Protein AF-A0A0B6YHW8-F1 (afdb_monomer_lite)

InterPro domains:
  IPR003323 OTU domain [PS50802] (28-86)
  IPR039087 Deubiquitinating protein VCPIP1 [PTHR14843] (1-86)

Structure (mmCIF, N/CA/C/O backbone):
data_AF-A0A0B6YHW8-F1
#
_entry.id   AF-A0A0B6YHW8-F1
#
loop_
_atom_site.group_PDB
_atom_site.id
_atom_site.type_symbol
_atom_site.label_atom_id
_atom_site.label_alt_id
_atom_site.label_comp_id
_atom_site.label_asym_id
_atom_site.label_entity_id
_atom_site.label_seq_id
_atom_site.pdbx_PDB_ins_code
_atom_site.Cartn_x
_atom_site.Cartn_y
_atom_site.Cartn_z
_atom_site.occupancy
_atom_site.B_iso_or_equiv
_atom_site.auth_seq_id
_atom_site.auth_comp_id
_atom_site.auth_asym_id
_atom_site.auth_atom_id
_atom_site.pdb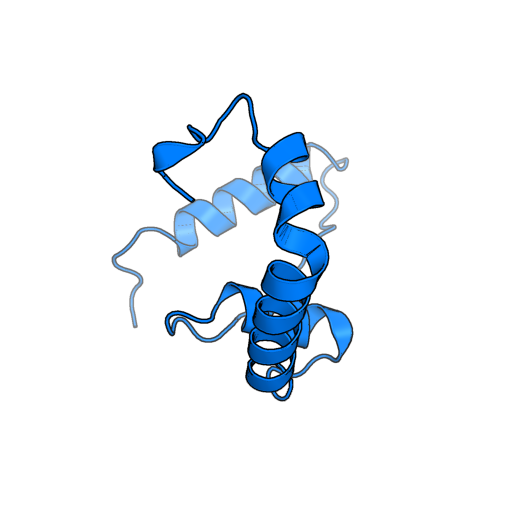x_PDB_model_num
ATOM 1 N N . GLY A 1 1 ? 5.594 -18.159 13.921 1.00 52.22 1 GLY A N 1
ATOM 2 C CA . GLY A 1 1 ? 6.901 -17.832 14.533 1.00 52.22 1 GLY A CA 1
ATOM 3 C C . GLY A 1 1 ? 6.719 -16.595 15.384 1.00 52.22 1 GLY A C 1
ATOM 4 O O . GLY A 1 1 ? 5.843 -15.817 15.053 1.00 52.22 1 GLY A O 1
ATOM 5 N N . ARG A 1 2 ? 7.459 -16.427 16.486 1.00 55.34 2 ARG A N 1
ATOM 6 C CA . ARG A 1 2 ? 7.386 -15.184 17.277 1.00 55.34 2 ARG A CA 1
ATOM 7 C C . ARG A 1 2 ? 7.878 -14.017 16.417 1.00 55.34 2 ARG A C 1
ATOM 9 O O . ARG A 1 2 ? 8.978 -14.131 15.871 1.00 55.34 2 ARG A O 1
ATOM 16 N N . ASP A 1 3 ? 7.076 -12.963 16.293 1.00 68.94 3 ASP A N 1
ATOM 17 C CA . ASP A 1 3 ? 7.467 -11.741 15.595 1.00 68.94 3 ASP A CA 1
ATOM 18 C C . ASP A 1 3 ? 8.727 -11.150 16.243 1.00 68.94 3 ASP A C 1
ATOM 20 O O . ASP A 1 3 ? 8.804 -10.969 17.459 1.00 68.94 3 ASP A O 1
ATOM 24 N N . ARG A 1 4 ? 9.752 -10.925 15.419 1.00 71.19 4 ARG A N 1
ATOM 25 C CA . ARG A 1 4 ? 11.028 -10.316 15.821 1.00 71.19 4 ARG A CA 1
ATOM 26 C C . ARG A 1 4 ? 11.140 -8.857 15.382 1.00 71.19 4 ARG A C 1
ATOM 28 O O . ARG A 1 4 ? 12.057 -8.178 15.824 1.00 71.19 4 ARG A O 1
ATOM 35 N N . SER A 1 5 ? 10.251 -8.408 14.499 1.00 80.12 5 SER A N 1
ATOM 36 C CA . SER A 1 5 ? 10.265 -7.074 13.899 1.00 80.12 5 SER A CA 1
ATOM 37 C C . SER A 1 5 ? 9.497 -6.038 14.725 1.00 80.12 5 SER A C 1
ATOM 39 O O . SER A 1 5 ? 9.754 -4.848 14.583 1.00 80.12 5 SER A O 1
ATOM 41 N N . GLY A 1 6 ? 8.583 -6.482 15.598 1.00 85.12 6 GLY A N 1
ATOM 42 C CA . GLY A 1 6 ? 7.686 -5.604 16.355 1.00 85.12 6 GLY A CA 1
ATOM 43 C C . GLY A 1 6 ? 6.436 -5.182 15.574 1.00 85.12 6 GLY A C 1
ATOM 44 O O . GLY A 1 6 ? 5.634 -4.404 16.088 1.00 85.12 6 GLY A O 1
ATOM 45 N N . SER A 1 7 ? 6.251 -5.707 14.359 1.00 83.31 7 SER A N 1
ATOM 46 C CA . SER A 1 7 ? 5.074 -5.501 13.514 1.00 83.31 7 SER A CA 1
ATOM 47 C C . SER A 1 7 ? 3.744 -5.829 14.203 1.00 83.31 7 SER A C 1
ATOM 49 O O . SER A 1 7 ? 2.787 -5.080 14.031 1.00 83.31 7 SER A O 1
ATOM 51 N N . ASP A 1 8 ? 3.687 -6.876 15.032 1.00 86.75 8 ASP A N 1
ATOM 52 C CA . ASP A 1 8 ? 2.469 -7.282 15.743 1.00 86.75 8 ASP A CA 1
ATOM 53 C C . ASP A 1 8 ? 2.067 -6.242 16.798 1.00 86.75 8 ASP A C 1
ATOM 55 O O . ASP A 1 8 ? 0.887 -5.926 16.957 1.00 86.75 8 ASP A O 1
ATOM 59 N N . ILE A 1 9 ? 3.055 -5.687 17.512 1.00 91.12 9 ILE A N 1
ATOM 60 C CA . ILE A 1 9 ? 2.834 -4.634 18.513 1.00 91.12 9 ILE A CA 1
ATOM 61 C C . ILE A 1 9 ? 2.383 -3.358 17.808 1.00 91.12 9 ILE A C 1
ATOM 63 O O . ILE A 1 9 ? 1.365 -2.781 18.174 1.00 91.12 9 ILE A O 1
ATOM 67 N N . TYR A 1 10 ? 3.093 -2.966 16.749 1.00 91.00 10 TYR A N 1
ATOM 68 C CA . TYR A 1 10 ? 2.750 -1.789 15.958 1.00 91.00 10 TYR A CA 1
ATOM 69 C C . TYR A 1 10 ? 1.328 -1.862 15.382 1.00 91.00 10 TYR A C 1
ATOM 71 O O . TYR A 1 10 ? 0.571 -0.894 15.473 1.00 91.00 10 TYR A O 1
ATOM 79 N N . LEU A 1 11 ? 0.944 -3.014 14.821 1.00 91.19 11 LEU A N 1
ATOM 80 C CA . LEU A 1 11 ? -0.405 -3.248 14.311 1.00 91.19 11 LEU A CA 1
ATOM 81 C C . LEU A 1 11 ? -1.446 -3.124 15.424 1.00 91.19 11 LEU A C 1
ATOM 83 O O . LEU A 1 11 ? -2.445 -2.430 15.247 1.00 91.19 11 LEU A O 1
ATOM 87 N N . LYS A 1 12 ? -1.207 -3.767 16.572 1.00 92.88 12 LYS A N 1
ATOM 88 C CA . LYS A 1 12 ? -2.121 -3.710 17.714 1.00 92.88 12 LYS A CA 1
ATOM 89 C C . LYS A 1 12 ? -2.323 -2.274 18.200 1.00 92.88 12 LYS A C 1
ATOM 91 O O . LYS A 1 12 ? -3.464 -1.840 18.322 1.00 92.88 12 LYS A O 1
ATOM 96 N N . ASP A 1 13 ? -1.241 -1.538 18.428 1.00 94.88 13 ASP A N 1
ATOM 97 C CA . ASP A 1 13 ? -1.305 -0.160 18.925 1.00 94.88 13 ASP A CA 1
ATOM 98 C C . ASP A 1 13 ? -2.012 0.761 17.916 1.00 94.88 13 ASP A C 1
ATOM 100 O O . ASP A 1 13 ? -2.818 1.614 18.291 1.00 94.88 13 ASP A O 1
ATOM 104 N N . THR A 1 14 ? -1.781 0.539 16.618 1.00 95.06 14 THR A N 1
ATOM 105 C CA . THR A 1 14 ? -2.466 1.271 15.543 1.00 95.06 14 THR A CA 1
ATOM 106 C C . THR A 1 14 ? -3.972 0.999 15.544 1.00 95.06 14 THR A C 1
ATOM 108 O O . THR A 1 14 ? -4.760 1.939 15.442 1.00 95.06 14 THR A O 1
ATOM 111 N N . LEU A 1 15 ? -4.393 -0.262 15.690 1.00 95.38 15 LEU A N 1
ATOM 112 C CA . LEU A 1 15 ? -5.815 -0.620 15.745 1.00 95.38 15 LEU A CA 1
ATOM 113 C C . LEU A 1 15 ? -6.503 -0.036 16.984 1.00 95.38 15 LEU A C 1
ATOM 115 O O . LEU A 1 15 ? -7.620 0.463 16.866 1.00 95.38 15 LEU A O 1
ATOM 119 N N . GLU A 1 16 ? -5.833 -0.021 18.139 1.00 95.69 16 GLU A N 1
ATOM 120 C CA . GLU A 1 16 ? -6.369 0.617 19.349 1.00 95.69 16 GLU A CA 1
ATOM 121 C C . GLU A 1 16 ? -6.548 2.129 19.165 1.00 95.69 16 GLU A C 1
ATOM 123 O O . GLU A 1 16 ? -7.593 2.676 19.516 1.00 95.69 16 GLU A O 1
ATOM 128 N N . HIS A 1 17 ? -5.584 2.818 18.547 1.00 96.31 17 HIS A N 1
ATOM 129 C CA . HIS A 1 17 ? -5.734 4.244 18.248 1.00 96.31 17 HIS A CA 1
ATOM 130 C C . HIS A 1 17 ? -6.912 4.521 17.308 1.00 96.31 17 HIS A C 1
ATOM 132 O O . HIS A 1 17 ? -7.682 5.455 17.538 1.00 96.31 17 HIS A O 1
ATOM 138 N N . ILE A 1 18 ? -7.080 3.703 16.266 1.00 96.19 18 ILE A N 1
ATOM 139 C CA . ILE A 1 18 ? -8.198 3.839 15.326 1.00 96.19 18 ILE A CA 1
ATOM 140 C C . ILE A 1 18 ? -9.524 3.602 16.047 1.00 96.19 18 ILE A C 1
ATOM 142 O O . ILE A 1 18 ? -10.449 4.394 15.888 1.00 96.19 18 ILE A O 1
ATOM 146 N N . LYS A 1 19 ? -9.610 2.566 16.881 1.00 96.44 19 LYS A N 1
ATOM 147 C CA . LYS A 1 19 ? -10.794 2.263 17.685 1.00 96.44 19 LYS A CA 1
ATOM 148 C C . LYS A 1 19 ? -11.192 3.433 18.586 1.00 96.44 19 LYS A C 1
ATOM 150 O O . LYS A 1 19 ? -12.352 3.830 18.587 1.00 96.44 19 LYS A O 1
ATOM 155 N N . VAL A 1 20 ? -10.241 4.030 19.309 1.00 96.75 20 VAL A N 1
ATOM 156 C CA . VAL A 1 20 ? -10.504 5.184 20.192 1.00 96.75 20 VAL A CA 1
ATOM 157 C C . VAL A 1 20 ? -11.077 6.374 19.416 1.00 96.75 20 VAL A C 1
ATOM 159 O O . VAL A 1 20 ? -11.994 7.036 19.898 1.00 96.75 20 VAL A O 1
ATOM 162 N N . ILE A 1 21 ? -10.566 6.638 18.211 1.00 96.69 21 ILE A N 1
ATOM 163 C CA . ILE A 1 21 ? -11.042 7.737 17.356 1.00 96.69 21 ILE A CA 1
ATOM 164 C C . ILE A 1 21 ? -12.433 7.439 16.771 1.00 96.69 21 ILE A C 1
ATOM 166 O O . ILE A 1 21 ? -13.200 8.368 16.534 1.00 96.69 21 ILE A O 1
ATOM 170 N N . ASN A 1 22 ? -12.783 6.165 16.584 1.00 95.88 22 ASN A N 1
ATOM 171 C CA . ASN A 1 22 ? -14.093 5.721 16.101 1.00 95.88 22 ASN A CA 1
ATOM 172 C C . ASN A 1 22 ? -15.028 5.340 17.263 1.00 95.88 22 ASN A C 1
ATOM 174 O O . ASN A 1 22 ? -15.642 4.282 17.247 1.00 95.88 22 ASN A O 1
ATOM 178 N N . GLU A 1 23 ? -15.113 6.177 18.302 1.00 97.19 23 GLU A N 1
ATOM 179 C CA . GLU A 1 23 ? -16.074 6.010 19.413 1.00 97.19 23 GLU A CA 1
ATOM 180 C C . GLU A 1 23 ? -15.946 4.676 20.180 1.00 97.19 23 GLU A C 1
ATOM 182 O O . GLU A 1 23 ? -16.896 4.179 20.780 1.00 97.19 23 GLU A O 1
ATOM 187 N N . ASN A 1 24 ? -14.734 4.118 20.224 1.00 94.69 24 ASN A N 1
ATOM 188 C CA . ASN A 1 24 ? -14.424 2.783 20.745 1.00 94.69 24 ASN A CA 1
ATOM 189 C C . ASN A 1 24 ? -15.044 1.616 19.956 1.00 94.69 24 ASN A C 1
ATOM 191 O O . ASN A 1 24 ? -15.046 0.483 20.453 1.00 94.69 24 ASN A O 1
ATOM 195 N N . GLU A 1 25 ? -15.507 1.853 18.730 1.00 95.62 25 GLU A N 1
ATOM 196 C CA . GLU A 1 25 ? -15.970 0.811 17.821 1.00 95.62 25 GLU A CA 1
ATOM 197 C C . GLU A 1 25 ? -14.812 0.167 17.050 1.00 95.62 25 GLU A C 1
ATOM 199 O O . GLU A 1 25 ? -13.863 0.811 16.596 1.00 95.62 25 GLU A O 1
ATOM 204 N N . GLU A 1 26 ? -14.884 -1.155 16.901 1.00 93.00 26 GLU A N 1
ATOM 205 C CA . GLU A 1 26 ? -13.939 -1.911 16.085 1.00 93.00 26 GLU A CA 1
ATOM 206 C C . GLU A 1 26 ? -14.356 -1.828 14.609 1.00 93.00 26 GLU A C 1
ATOM 208 O O . GLU A 1 26 ? -15.233 -2.558 14.152 1.00 93.00 26 GLU A O 1
ATOM 213 N N . CYS A 1 27 ? -13.735 -0.911 13.861 1.00 92.44 27 CYS A N 1
ATOM 214 C CA . CYS A 1 27 ? -14.097 -0.641 12.462 1.00 92.44 27 CYS A CA 1
ATOM 215 C C . CYS A 1 27 ? -13.174 -1.302 11.426 1.00 92.44 27 CYS A C 1
ATOM 217 O O . CYS A 1 27 ? -13.496 -1.309 10.238 1.00 92.44 27 CYS A O 1
ATOM 219 N N . LEU A 1 28 ? -12.016 -1.826 11.839 1.00 92.19 28 LEU A N 1
ATOM 220 C CA . LEU A 1 28 ? -11.034 -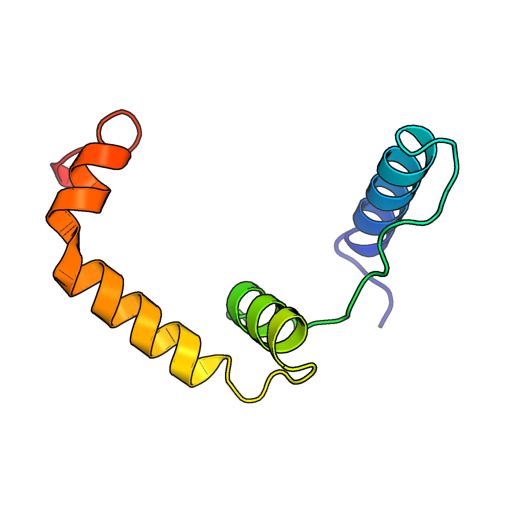2.445 10.949 1.00 92.19 28 LEU A CA 1
ATOM 221 C C . LEU A 1 28 ? -10.647 -3.825 11.462 1.00 92.19 28 LEU A C 1
ATOM 223 O O . LEU A 1 28 ? -10.312 -3.987 12.631 1.00 92.19 28 LEU A O 1
ATOM 227 N N . ILE A 1 29 ? -10.624 -4.797 10.552 1.00 87.00 29 ILE A N 1
ATOM 228 C CA . ILE A 1 29 ? -10.174 -6.158 10.834 1.00 87.00 29 ILE A CA 1
ATOM 229 C C . ILE A 1 29 ? -8.862 -6.377 10.079 1.00 87.00 29 ILE A C 1
ATOM 231 O O . ILE A 1 29 ? -8.850 -6.262 8.848 1.00 87.00 29 ILE A O 1
ATOM 235 N N . PRO A 1 30 ? -7.750 -6.684 10.769 1.00 87.62 30 PRO A N 1
ATOM 236 C CA . PRO A 1 30 ? -6.489 -6.954 10.103 1.00 87.62 30 PRO A CA 1
ATOM 237 C C . PRO A 1 30 ? -6.589 -8.241 9.285 1.00 87.62 30 PRO A C 1
ATOM 239 O O . PRO A 1 30 ? -7.039 -9.284 9.762 1.00 87.62 30 PRO A O 1
ATOM 242 N N . ILE A 1 31 ? -6.125 -8.168 8.043 1.00 84.38 31 ILE A N 1
ATOM 243 C CA . ILE A 1 31 ? -6.069 -9.305 7.133 1.00 84.38 31 ILE A CA 1
ATOM 244 C C . ILE A 1 31 ? -4.600 -9.640 6.903 1.00 84.38 31 ILE A C 1
ATOM 246 O O . ILE A 1 31 ? -3.805 -8.776 6.539 1.00 84.38 31 ILE A O 1
ATOM 250 N N . HIS A 1 32 ? -4.239 -10.903 7.118 1.00 83.69 32 HIS A N 1
ATOM 251 C CA . HIS A 1 32 ? -2.896 -11.384 6.815 1.00 83.69 32 HIS A CA 1
ATOM 252 C C . HIS A 1 32 ? -2.618 -11.289 5.307 1.00 83.69 32 HIS A C 1
ATOM 254 O O . HIS A 1 32 ? -3.497 -11.582 4.506 1.00 83.69 32 HIS A O 1
ATOM 260 N N . ALA A 1 33 ? -1.413 -10.916 4.909 1.00 79.19 33 ALA A N 1
ATOM 261 C CA . ALA A 1 33 ? -0.950 -11.027 3.530 1.00 79.19 33 ALA A CA 1
ATOM 262 C C . ALA A 1 33 ? 0.451 -11.629 3.555 1.00 79.19 33 ALA A C 1
ATOM 264 O O . ALA A 1 33 ? 1.194 -11.379 4.514 1.00 79.19 33 ALA A O 1
ATOM 265 N N . ASP A 1 34 ? 0.811 -12.400 2.532 1.00 80.88 34 ASP A N 1
ATOM 266 C CA . ASP A 1 34 ? 2.123 -13.030 2.506 1.00 80.88 34 ASP A CA 1
ATOM 267 C C . ASP A 1 34 ? 3.239 -11.969 2.515 1.00 80.88 34 ASP A C 1
ATOM 269 O O . ASP A 1 34 ? 3.264 -11.010 1.739 1.00 80.88 34 ASP A O 1
ATOM 273 N N . GLY A 1 35 ? 4.181 -12.142 3.445 1.00 76.75 35 GLY A N 1
ATOM 274 C CA . GLY A 1 35 ? 5.317 -11.246 3.676 1.00 76.75 35 GLY A CA 1
ATOM 275 C C . GLY A 1 35 ? 6.472 -11.451 2.696 1.00 76.75 35 GLY A C 1
ATOM 276 O O . GLY A 1 35 ? 7.633 -11.335 3.087 1.00 76.75 35 GLY A O 1
ATOM 277 N N . ASP A 1 36 ? 6.177 -11.805 1.447 1.00 81.12 36 ASP A N 1
ATOM 278 C CA . ASP A 1 36 ? 7.151 -11.701 0.365 1.00 81.12 36 ASP A CA 1
ATOM 279 C C . ASP A 1 36 ? 7.141 -10.256 -0.171 1.00 81.12 36 ASP A C 1
ATOM 281 O O . ASP A 1 36 ? 6.237 -9.481 0.140 1.00 81.12 36 ASP A O 1
ATOM 285 N N . GLY A 1 37 ? 8.152 -9.828 -0.931 1.00 85.12 37 GLY A N 1
ATOM 286 C CA . GLY A 1 37 ? 8.301 -8.432 -1.390 1.00 85.12 37 GLY A CA 1
ATOM 287 C C . GLY A 1 37 ? 7.143 -7.853 -2.232 1.00 85.12 37 GLY A C 1
ATOM 288 O O . GLY A 1 37 ? 7.294 -6.776 -2.806 1.00 85.12 37 GLY A O 1
ATOM 289 N N . HIS A 1 38 ? 6.006 -8.545 -2.334 1.00 89.00 38 HIS A N 1
ATOM 290 C CA . HIS A 1 38 ? 4.776 -8.142 -3.001 1.00 89.00 38 HIS A CA 1
ATOM 291 C C . HIS A 1 38 ? 3.608 -7.885 -2.029 1.00 89.00 38 HIS A C 1
ATOM 293 O O . HIS A 1 38 ? 2.471 -7.744 -2.480 1.00 89.00 38 HIS A O 1
ATOM 299 N N . CYS A 1 39 ? 3.858 -7.765 -0.719 1.00 87.94 39 CYS A N 1
ATOM 300 C CA . CYS A 1 39 ? 2.827 -7.588 0.316 1.00 87.94 39 CYS A CA 1
ATOM 301 C C . CYS A 1 39 ? 1.758 -6.516 0.002 1.00 87.94 39 CYS A C 1
ATOM 303 O O . CYS A 1 39 ? 0.583 -6.725 0.296 1.00 87.94 39 CYS A O 1
ATOM 305 N N . LEU A 1 40 ? 2.116 -5.405 -0.661 1.00 89.56 40 LEU A N 1
ATOM 306 C CA . LEU A 1 40 ? 1.151 -4.378 -1.078 1.00 89.56 40 LEU A CA 1
ATOM 307 C C . LEU A 1 40 ? 0.134 -4.913 -2.098 1.00 89.56 40 LEU A C 1
ATOM 309 O O . LEU A 1 40 ? -1.068 -4.706 -1.946 1.00 89.56 40 LEU A O 1
ATOM 313 N N . VAL A 1 41 ? 0.595 -5.601 -3.144 1.00 91.62 41 VAL A N 1
ATOM 314 C CA . VAL A 1 41 ? -0.305 -6.139 -4.176 1.00 91.62 41 VAL A CA 1
ATOM 315 C C . VAL A 1 41 ? -1.054 -7.380 -3.688 1.00 91.62 41 VAL A C 1
ATOM 317 O O . VAL A 1 41 ? -2.192 -7.589 -4.110 1.00 91.62 41 VAL A O 1
ATOM 320 N N . HIS A 1 42 ? -0.481 -8.141 -2.748 1.00 91.44 4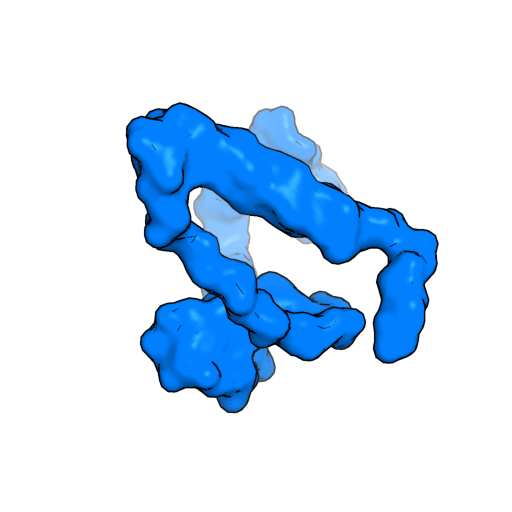2 HIS A N 1
ATOM 321 C CA . HIS A 1 42 ? -1.196 -9.184 -2.003 1.00 91.44 42 HIS A CA 1
ATOM 322 C C . HIS A 1 42 ? -2.360 -8.589 -1.205 1.00 91.44 42 HIS A C 1
ATOM 324 O O . HIS A 1 42 ? -3.503 -9.016 -1.372 1.00 91.44 42 HIS A O 1
ATOM 330 N N . ALA A 1 43 ? -2.100 -7.541 -0.415 1.00 90.31 43 ALA A N 1
ATOM 331 C CA . ALA A 1 43 ? -3.113 -6.859 0.386 1.00 90.31 43 ALA A CA 1
ATOM 332 C C . ALA A 1 43 ? -4.242 -6.273 -0.478 1.00 90.31 43 ALA A C 1
ATOM 334 O O . ALA A 1 43 ? -5.416 -6.468 -0.163 1.00 90.31 43 ALA A O 1
ATOM 335 N N . VAL A 1 44 ? -3.915 -5.622 -1.602 1.00 91.12 44 VAL A N 1
ATOM 336 C CA . VAL A 1 44 ? -4.929 -5.093 -2.534 1.00 91.12 44 VAL A CA 1
ATOM 337 C C . VAL A 1 44 ? -5.747 -6.222 -3.165 1.00 91.12 44 VAL A C 1
ATOM 339 O O . VAL A 1 44 ? -6.972 -6.123 -3.224 1.00 91.12 44 VAL A O 1
ATOM 342 N N . SER A 1 45 ? -5.109 -7.318 -3.593 1.00 91.19 45 SER A N 1
ATOM 343 C CA . SER A 1 45 ? -5.826 -8.480 -4.133 1.00 91.19 45 SER A CA 1
ATOM 344 C C . SER A 1 45 ? -6.797 -9.057 -3.095 1.00 91.19 45 SER A C 1
ATOM 346 O O . SER A 1 45 ? -7.975 -9.260 -3.400 1.00 91.19 45 SER A O 1
ATOM 348 N N . ARG A 1 46 ? -6.358 -9.238 -1.841 1.00 91.44 46 ARG A N 1
ATOM 349 C CA . ARG A 1 46 ? -7.238 -9.701 -0.756 1.00 91.44 46 ARG A CA 1
ATOM 350 C C . ARG A 1 46 ? -8.379 -8.740 -0.463 1.00 91.44 46 ARG A C 1
ATOM 352 O O . ARG A 1 46 ? -9.495 -9.204 -0.265 1.00 91.44 46 ARG A O 1
ATOM 359 N N . ALA A 1 47 ? -8.124 -7.436 -0.444 1.00 88.62 47 ALA A N 1
ATOM 360 C CA . ALA A 1 47 ? -9.156 -6.441 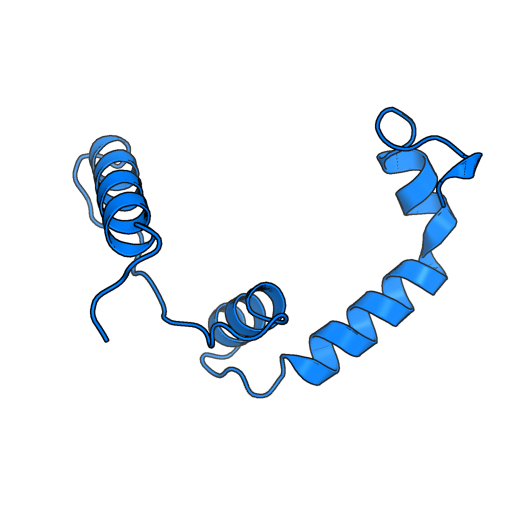-0.171 1.00 88.62 47 ALA A CA 1
ATOM 361 C C . ALA A 1 47 ? -10.237 -6.407 -1.265 1.00 88.62 47 ALA A C 1
ATOM 363 O O . ALA A 1 47 ? -11.412 -6.227 -0.959 1.00 88.62 47 ALA A O 1
ATOM 364 N N . LEU A 1 48 ? -9.854 -6.602 -2.532 1.00 88.06 48 LEU A N 1
ATOM 365 C CA . LEU A 1 48 ? -10.779 -6.526 -3.666 1.00 88.06 48 LEU A CA 1
ATOM 366 C C . LEU A 1 48 ? -11.552 -7.823 -3.918 1.00 88.06 48 LEU A C 1
ATOM 368 O O . LEU A 1 48 ? -12.732 -7.768 -4.253 1.00 88.06 48 LEU A O 1
ATOM 372 N N . VAL A 1 49 ? -10.896 -8.984 -3.806 1.00 89.31 49 VAL A N 1
ATOM 373 C CA . VAL A 1 49 ? -11.490 -10.276 -4.205 1.00 89.31 49 VAL A CA 1
ATOM 374 C C . VAL A 1 49 ? -11.443 -11.352 -3.118 1.00 89.31 49 VAL A C 1
ATOM 376 O O . VAL A 1 49 ? -11.876 -12.477 -3.351 1.00 89.31 49 VAL A O 1
ATOM 379 N N . GLY A 1 50 ? -10.896 -11.049 -1.937 1.00 87.69 50 GLY A N 1
ATOM 380 C CA . GLY A 1 50 ? -10.759 -11.983 -0.812 1.00 87.69 50 GLY A CA 1
ATOM 381 C C . GLY A 1 50 ? -9.579 -12.959 -0.910 1.00 87.69 50 GLY A C 1
ATOM 382 O O . GLY A 1 50 ? -9.336 -13.708 0.033 1.00 87.69 50 GLY A O 1
ATOM 383 N N . TRP A 1 51 ? -8.849 -12.965 -2.031 1.00 87.50 51 TRP A N 1
ATOM 384 C CA . TRP A 1 51 ? -7.795 -13.932 -2.361 1.00 87.50 51 TRP A CA 1
ATOM 385 C C . TRP A 1 51 ? -6.548 -13.211 -2.880 1.00 87.50 51 TRP A C 1
ATOM 387 O O . TRP A 1 51 ? -6.654 -12.186 -3.549 1.00 87.50 51 TRP A O 1
ATOM 397 N N . GLU A 1 52 ? -5.363 -13.775 -2.652 1.00 87.94 52 GLU A N 1
ATOM 398 C CA . GLU A 1 52 ? -4.094 -13.225 -3.166 1.00 87.94 52 GLU A CA 1
ATOM 399 C C . GLU A 1 52 ? -3.863 -13.548 -4.655 1.00 87.94 52 GLU A C 1
ATOM 401 O O . GLU A 1 52 ? -2.929 -13.046 -5.257 1.00 87.94 52 GLU A O 1
ATOM 406 N N . LEU A 1 53 ? -4.743 -14.320 -5.306 1.00 87.38 53 LEU A N 1
ATOM 407 C CA . LEU A 1 53 ? -4.540 -14.871 -6.657 1.00 87.38 53 LEU A CA 1
ATOM 408 C C . LEU A 1 53 ? -4.145 -13.840 -7.735 1.00 87.38 53 LEU A C 1
ATOM 410 O O . LEU A 1 53 ? -3.415 -14.174 -8.669 1.00 87.38 53 LEU A O 1
ATOM 414 N N . PHE A 1 54 ? -4.616 -12.595 -7.627 1.00 89.81 54 PHE A N 1
ATOM 415 C CA . PHE A 1 54 ? -4.385 -11.562 -8.638 1.00 89.81 54 PHE A CA 1
ATOM 416 C C . PHE A 1 54 ? -3.212 -10.630 -8.327 1.00 89.81 54 PHE A C 1
ATOM 418 O O . PHE A 1 54 ? -3.005 -9.668 -9.070 1.00 89.81 54 PHE A O 1
ATOM 425 N N . TRP A 1 55 ? -2.400 -10.919 -7.305 1.00 89.94 55 TRP A N 1
ATOM 426 C CA . TRP A 1 55 ? -1.251 -10.083 -6.943 1.00 89.94 55 TRP A CA 1
ATOM 427 C C . TRP A 1 55 ? -0.284 -9.876 -8.126 1.00 89.94 55 TRP A C 1
ATOM 429 O O . TRP A 1 55 ? 0.161 -8.756 -8.390 1.00 89.94 55 TRP A O 1
ATOM 439 N N . HIS A 1 56 ? 0.010 -10.937 -8.889 1.00 91.38 56 HIS A N 1
ATOM 440 C CA . HIS A 1 56 ? 0.971 -10.878 -9.993 1.00 91.38 56 HIS A CA 1
ATOM 441 C C . HIS A 1 56 ? 0.406 -10.127 -11.211 1.00 91.38 56 HIS A C 1
ATOM 443 O O . HIS A 1 56 ? 1.063 -9.193 -11.681 1.00 91.38 56 HIS A O 1
ATOM 449 N N . PRO A 1 57 ? -0.811 -10.440 -11.706 1.00 92.94 57 PRO A N 1
ATOM 450 C CA . PRO A 1 57 ? -1.482 -9.610 -12.704 1.00 92.94 57 PRO A CA 1
ATOM 451 C C . PRO A 1 57 ? -1.589 -8.137 -12.298 1.00 92.94 57 PRO A C 1
ATOM 453 O O . PRO A 1 57 ? -1.337 -7.270 -13.134 1.00 92.94 57 PRO A O 1
ATOM 456 N N . LEU A 1 58 ? -1.909 -7.836 -11.034 1.00 92.38 58 LEU A N 1
ATOM 457 C CA . LEU A 1 58 ? -1.987 -6.464 -10.532 1.00 92.38 58 LEU A CA 1
ATOM 458 C C . LEU A 1 58 ? -0.632 -5.758 -10.638 1.00 92.38 58 LEU A C 1
ATOM 460 O O . LEU A 1 58 ? -0.552 -4.655 -11.171 1.00 92.38 58 LEU A O 1
ATOM 464 N N . ARG A 1 59 ? 0.447 -6.417 -10.209 1.00 93.31 59 ARG A N 1
ATOM 465 C CA . ARG A 1 59 ? 1.812 -5.888 -10.320 1.00 93.31 59 ARG A CA 1
ATOM 466 C C . ARG 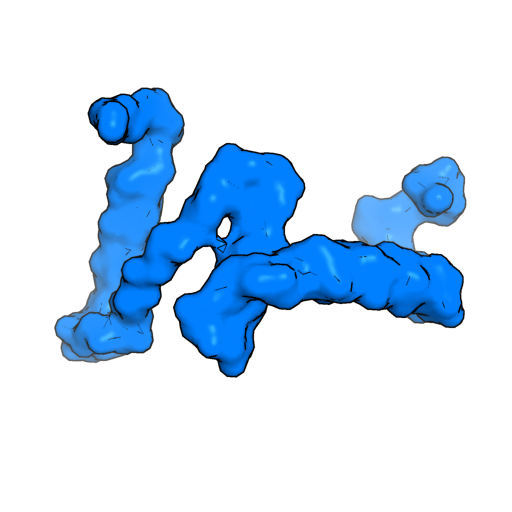A 1 59 ? 2.210 -5.592 -11.767 1.00 93.31 59 ARG A C 1
ATOM 468 O O . ARG A 1 59 ? 2.768 -4.531 -12.039 1.00 93.31 59 ARG A O 1
ATOM 475 N N . VAL A 1 60 ? 1.951 -6.521 -12.689 1.00 96.19 60 VAL A N 1
ATOM 476 C CA . VAL A 1 60 ? 2.305 -6.351 -14.109 1.00 96.19 60 VAL A CA 1
ATOM 477 C C . VAL A 1 60 ? 1.504 -5.209 -14.734 1.00 96.19 60 VAL A C 1
ATOM 479 O O . VAL A 1 60 ? 2.085 -4.369 -15.419 1.00 96.19 60 VAL A O 1
ATOM 482 N N . ASN A 1 61 ? 0.204 -5.127 -14.442 1.00 95.44 61 ASN A N 1
ATOM 483 C CA . ASN A 1 61 ? -0.640 -4.036 -14.926 1.00 95.44 61 ASN A CA 1
ATOM 484 C C . ASN A 1 61 ? -0.217 -2.681 -14.352 1.00 95.44 61 ASN A C 1
ATOM 486 O O . ASN A 1 61 ? -0.133 -1.717 -15.104 1.00 95.44 61 ASN A O 1
ATOM 490 N N . LEU A 1 62 ? 0.115 -2.600 -13.059 1.00 94.44 62 LEU A N 1
ATOM 491 C CA . LEU A 1 62 ? 0.627 -1.369 -12.447 1.00 94.44 62 LEU A CA 1
ATOM 492 C C . LEU A 1 62 ? 1.925 -0.911 -13.111 1.00 94.44 62 LEU A C 1
ATOM 494 O O . LEU A 1 62 ? 2.060 0.264 -13.440 1.00 94.44 62 LEU A O 1
ATOM 498 N N . LYS A 1 63 ? 2.857 -1.837 -13.370 1.00 95.12 63 LYS A N 1
ATOM 499 C CA . LYS A 1 63 ? 4.097 -1.520 -14.085 1.00 95.12 63 LYS A CA 1
ATOM 500 C C . LYS A 1 63 ? 3.809 -0.931 -15.467 1.00 95.12 63 LYS A C 1
ATOM 502 O O . LYS A 1 63 ? 4.388 0.095 -15.810 1.00 95.12 63 LYS A O 1
ATOM 507 N N . GLN A 1 64 ? 2.927 -1.564 -16.239 1.00 97.56 64 GLN A N 1
ATOM 508 C CA . GLN A 1 64 ? 2.569 -1.067 -17.566 1.00 97.56 64 GLN A CA 1
ATOM 509 C C . GLN A 1 64 ? 1.893 0.306 -17.480 1.00 97.56 64 GLN A C 1
ATOM 511 O O . GLN A 1 64 ? 2.286 1.232 -18.178 1.00 97.56 64 GLN A O 1
ATOM 516 N N . HIS A 1 65 ? 0.960 0.471 -16.543 1.00 97.19 65 HIS A N 1
ATOM 517 C CA . HIS A 1 65 ? 0.273 1.735 -16.310 1.00 97.19 65 HIS A CA 1
ATOM 518 C C . HIS A 1 65 ? 1.242 2.872 -15.948 1.00 97.19 65 HIS A C 1
ATOM 520 O O . HIS A 1 65 ? 1.067 3.991 -16.430 1.00 97.19 65 HIS A O 1
ATOM 526 N N . PHE A 1 66 ? 2.271 2.610 -15.131 1.00 94.81 66 PHE A N 1
ATOM 527 C CA . PHE A 1 66 ? 3.307 3.602 -14.822 1.00 94.81 66 PHE A CA 1
ATOM 528 C C . PHE A 1 66 ? 4.104 4.013 -16.057 1.00 94.81 66 PHE A C 1
ATOM 530 O O . PHE A 1 66 ? 4.333 5.205 -16.242 1.00 94.81 66 PHE A O 1
ATOM 537 N N . ILE A 1 67 ? 4.484 3.056 -16.910 1.00 95.94 67 ILE A N 1
ATOM 538 C CA . ILE A 1 67 ? 5.197 3.341 -18.163 1.00 95.94 67 ILE A CA 1
ATOM 539 C C . ILE A 1 67 ? 4.326 4.207 -19.078 1.00 95.94 67 ILE A C 1
ATOM 541 O O . ILE A 1 67 ? 4.771 5.257 -19.539 1.00 95.94 67 ILE A O 1
ATOM 545 N N . ASP A 1 68 ? 3.068 3.815 -19.277 1.00 98.19 68 ASP A N 1
ATOM 546 C CA . ASP A 1 68 ? 2.151 4.492 -20.199 1.00 98.19 68 ASP A CA 1
ATOM 547 C C . ASP A 1 68 ? 1.777 5.909 -19.734 1.00 98.19 68 ASP A C 1
ATOM 549 O O . ASP A 1 68 ? 1.404 6.757 -20.542 1.00 98.19 68 ASP A O 1
ATOM 553 N N . ASN A 1 69 ? 1.889 6.187 -18.431 1.00 97.25 69 ASN A N 1
ATOM 554 C CA . ASN A 1 69 ? 1.475 7.452 -17.822 1.00 97.25 69 ASN A CA 1
ATOM 555 C C . ASN A 1 69 ? 2.627 8.190 -17.120 1.00 97.25 69 ASN A C 1
ATOM 557 O O . ASN A 1 69 ? 2.374 9.048 -16.271 1.00 97.25 69 ASN A O 1
ATOM 561 N N . ILE A 1 70 ? 3.887 7.892 -17.457 1.00 94.88 70 ILE A N 1
ATOM 562 C CA . ILE A 1 70 ? 5.056 8.379 -16.705 1.00 94.88 70 ILE A CA 1
ATOM 563 C C . ILE A 1 70 ? 5.098 9.907 -16.580 1.00 94.88 70 ILE A C 1
ATOM 565 O O . ILE A 1 70 ? 5.388 10.43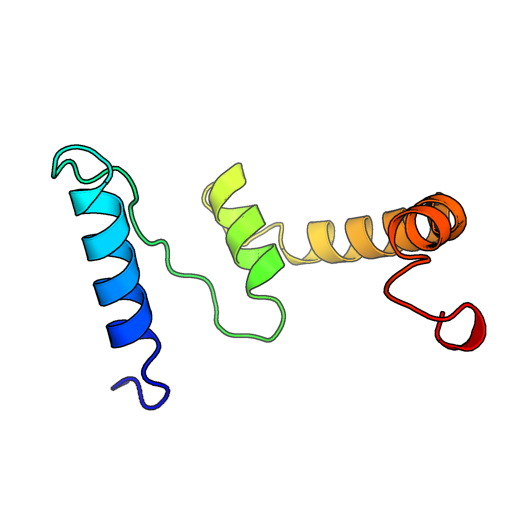0 -15.509 1.00 94.88 70 ILE A O 1
ATOM 569 N N . SER A 1 71 ? 4.712 10.642 -17.628 1.00 94.69 71 SER A N 1
ATOM 570 C CA . SER A 1 71 ? 4.675 12.110 -17.613 1.00 94.69 71 SER A CA 1
ATOM 571 C C . SER A 1 71 ? 3.729 12.672 -16.547 1.00 94.69 71 SER A C 1
ATOM 573 O O . SER A 1 71 ? 4.018 13.705 -15.948 1.00 94.69 71 SER A O 1
ATOM 575 N N . LYS A 1 72 ? 2.611 11.986 -16.275 1.00 95.94 72 LYS A N 1
ATOM 576 C CA . LYS A 1 72 ? 1.668 12.381 -15.222 1.00 95.94 72 LYS A CA 1
ATOM 577 C C . LYS A 1 72 ? 2.290 12.198 -13.842 1.00 95.94 72 LYS A C 1
ATOM 579 O O . LYS A 1 72 ? 2.144 13.071 -12.994 1.00 95.94 72 LYS A O 1
ATOM 584 N N . TYR A 1 73 ? 2.992 11.089 -13.630 1.00 94.94 73 TYR A N 1
ATOM 585 C CA . TYR A 1 73 ? 3.663 10.820 -12.362 1.00 94.94 73 TYR A CA 1
ATOM 586 C C . TYR A 1 73 ? 4.832 11.777 -12.122 1.00 94.94 73 TYR A C 1
ATOM 588 O O . TYR A 1 73 ? 4.922 12.318 -11.025 1.00 94.94 73 TYR A O 1
ATOM 596 N N . LYS A 1 74 ? 5.637 12.086 -13.150 1.00 93.88 74 LYS A N 1
ATOM 597 C CA . LYS A 1 74 ? 6.675 13.130 -13.084 1.00 93.88 74 LYS A CA 1
ATOM 598 C C . LYS A 1 74 ? 6.117 14.458 -12.591 1.00 93.88 74 LYS A C 1
ATOM 600 O O . LYS A 1 74 ? 6.625 15.022 -11.635 1.00 93.88 74 LYS A O 1
ATOM 605 N N . MET A 1 75 ? 5.005 14.900 -13.174 1.00 93.88 75 MET A N 1
ATOM 606 C CA . MET A 1 75 ? 4.330 16.131 -12.761 1.00 93.88 75 MET A CA 1
ATOM 607 C C . MET A 1 75 ? 3.803 16.068 -11.319 1.00 93.88 75 MET A C 1
ATOM 609 O O . MET A 1 75 ? 3.929 17.033 -10.577 1.00 93.88 75 MET A O 1
ATOM 613 N N . GLN A 1 76 ? 3.205 14.946 -10.908 1.00 95.00 76 GLN A N 1
ATOM 614 C CA . GLN A 1 76 ? 2.649 14.789 -9.556 1.00 95.00 76 GLN A CA 1
ATOM 615 C C . GLN A 1 76 ? 3.723 14.724 -8.465 1.00 95.00 76 GLN A C 1
ATOM 617 O O . GLN A 1 76 ? 3.461 15.130 -7.336 1.00 95.00 76 GLN A O 1
ATOM 622 N N . PHE A 1 77 ? 4.906 14.209 -8.795 1.00 94.25 77 PHE A N 1
ATOM 623 C CA . PHE A 1 77 ? 6.009 14.017 -7.857 1.00 94.25 77 PHE A CA 1
ATOM 624 C C . PHE A 1 77 ? 7.179 14.983 -8.089 1.00 94.25 77 PHE A C 1
ATOM 626 O O . PHE A 1 77 ? 8.237 14.786 -7.502 1.00 94.25 77 PHE A O 1
ATOM 633 N N . GLN A 1 78 ? 6.991 16.038 -8.888 1.00 91.88 78 GLN A N 1
ATOM 634 C CA . GLN A 1 78 ? 8.042 17.006 -9.242 1.00 91.88 78 GLN A CA 1
ATOM 635 C C . GLN A 1 78 ? 8.690 17.685 -8.022 1.00 91.88 78 GLN A C 1
ATOM 637 O O . GLN A 1 78 ? 9.855 18.059 -8.069 1.00 91.88 78 GLN A O 1
ATOM 642 N N . ASP A 1 79 ? 7.947 17.818 -6.919 1.00 94.44 79 ASP A N 1
ATOM 643 C CA . ASP A 1 79 ? 8.442 18.423 -5.676 1.00 94.44 79 ASP A CA 1
ATOM 644 C C . ASP A 1 79 ? 9.192 17.412 -4.784 1.00 94.44 79 ASP A C 1
ATOM 646 O O . ASP A 1 79 ? 9.755 17.785 -3.755 1.00 94.44 79 ASP A O 1
ATOM 650 N N . PHE A 1 80 ? 9.175 16.126 -5.152 1.00 92.81 80 PHE A N 1
ATOM 651 C CA . PHE A 1 80 ? 9.706 15.015 -4.358 1.00 92.81 80 PHE A CA 1
ATOM 652 C C . PHE A 1 80 ? 10.831 14.239 -5.051 1.00 92.81 80 PHE A C 1
ATOM 654 O O . PHE A 1 80 ? 11.636 13.628 -4.354 1.00 92.81 80 PHE A O 1
ATOM 661 N N . ILE A 1 81 ? 10.859 14.213 -6.386 1.00 90.12 81 ILE A N 1
ATOM 662 C CA . ILE A 1 81 ? 11.805 13.434 -7.195 1.00 90.12 81 ILE A CA 1
ATOM 663 C C . ILE A 1 81 ? 12.381 14.353 -8.268 1.00 90.12 81 ILE A C 1
ATOM 665 O O . ILE A 1 81 ? 11.625 14.925 -9.057 1.00 90.12 81 ILE A O 1
ATOM 669 N N . ASP A 1 82 ? 13.707 14.473 -8.309 1.00 88.62 82 ASP A N 1
ATOM 670 C CA . ASP A 1 82 ? 14.391 15.267 -9.329 1.00 88.62 82 ASP A CA 1
ATOM 671 C C . ASP A 1 82 ? 14.220 14.616 -10.713 1.00 88.62 82 ASP A C 1
ATOM 673 O O . ASP A 1 82 ? 14.170 13.392 -10.848 1.00 88.62 82 ASP A O 1
ATOM 677 N N . ASP A 1 83 ? 14.155 15.423 -11.774 1.00 83.88 83 ASP A N 1
ATOM 678 C CA . ASP A 1 83 ? 14.030 14.931 -13.151 1.00 83.88 83 ASP A CA 1
ATOM 679 C C . ASP A 1 83 ? 15.139 13.939 -13.547 1.00 83.88 83 ASP A C 1
ATOM 681 O O . ASP A 1 83 ? 14.914 13.077 -14.401 1.00 83.88 83 ASP A O 1
ATOM 685 N N . SER A 1 84 ? 16.313 14.044 -12.918 1.00 89.75 84 SER A N 1
ATOM 686 C CA . SER A 1 84 ? 17.456 13.146 -13.109 1.00 89.75 84 SER A CA 1
ATOM 687 C C . SER A 1 84 ? 17.326 11.770 -12.437 1.00 89.75 84 SER A C 1
ATOM 689 O O . SER A 1 84 ? 18.108 10.874 -12.759 1.00 89.75 84 SER A O 1
ATOM 691 N N . GLU A 1 85 ? 16.349 11.577 -11.546 1.00 84.56 85 GLU A N 1
ATOM 692 C CA . GLU A 1 85 ? 16.157 10.349 -10.755 1.00 84.56 85 GLU A CA 1
ATOM 693 C C . GLU A 1 85 ? 15.059 9.411 -11.301 1.00 84.56 85 GLU A C 1
ATOM 695 O O . GLU A 1 85 ? 14.799 8.357 -10.715 1.00 84.56 85 GLU A O 1
ATOM 700 N N . TRP A 1 86 ? 14.427 9.770 -12.422 1.00 80.88 86 TRP A N 1
ATOM 701 C CA . TRP A 1 86 ? 13.382 8.984 -13.099 1.00 80.88 86 TRP A CA 1
ATOM 702 C C . TRP A 1 86 ? 13.922 8.001 -14.137 1.00 80.88 86 TRP A C 1
ATOM 704 O O . TRP A 1 86 ? 13.409 6.858 -14.169 1.00 80.88 86 TRP A O 1
#

Radius of gyration: 17.52 Å; chains: 1; bounding box: 34×36×41 Å

Sequence (86 aa):
GRDRSGSDIYLKDTLEHIKVINENEECLIPIHADGDGHCLVHAVSRALVGWELFWHPLRVNLKQHFIDNISKYKMQFQDFIDDSEW

Secondary structure (DSSP, 8-state):
---SSSHHHHHHHHHHHHHHHTTT-----------STTHHHHHHHHHHHSSGGGHHHHHHHHHHHHHHTHHHHHHHTTTTS-GGG-

Organism: NCBI:txid1028688

Foldseek 3Di:
DPDPPCVVVVVVVVQCVVCVVVVVDRPDDDDDFDPDPLRVLQVVCCVPPVGSVCSVVVVVVVVVVCVVCVVVVCVVCVVPDPPVRD

pLDDT: mean 89.72, std 7.99, range [52.22, 98.19]